Protein AF-A0AAN9DS47-F1 (afdb_monomer)

pLDDT: mean 70.34, std 10.59, range [41.91, 88.19]

InterPro domains:
  IPR035908 ATP synthase, F0 complex, subunit A superfamily [G3DSA:1.20.120.220] (66-162)
  IPR045082 ATP synthase, F0 complex, subunit A, bacterial/chloroplast [PTHR42823] (31-112)

Structure (mmCIF, N/CA/C/O backbone):
data_AF-A0AAN9DS47-F1
#
_entry.id   AF-A0AAN9DS47-F1
#
loop_
_atom_site.group_PDB
_atom_site.id
_atom_site.type_symbol
_atom_site.label_atom_id
_atom_site.label_alt_id
_atom_site.label_comp_id
_atom_site.label_asym_id
_atom_site.label_entity_id
_atom_site.label_seq_id
_atom_site.pdbx_PDB_ins_code
_atom_site.Cartn_x
_atom_site.Cartn_y
_atom_site.Cartn_z
_atom_site.occupancy
_atom_site.B_iso_or_equiv
_atom_site.auth_seq_id
_atom_site.auth_comp_id
_atom_site.auth_asym_id
_atom_site.auth_atom_id
_atom_site.pdbx_PDB_model_num
ATOM 1 N N . MET A 1 1 ? 78.628 -5.734 -36.209 1.00 62.12 1 MET A N 1
ATOM 2 C CA . MET A 1 1 ? 77.756 -4.554 -36.006 1.00 62.12 1 MET A CA 1
ATOM 3 C C . MET A 1 1 ? 76.297 -4.835 -36.406 1.00 62.12 1 MET A C 1
ATOM 5 O O . MET A 1 1 ? 75.402 -4.319 -35.755 1.00 62.12 1 MET A O 1
ATOM 9 N N . GLU A 1 2 ? 76.027 -5.710 -37.385 1.00 66.88 2 GLU A N 1
ATOM 10 C CA . GLU A 1 2 ? 74.662 -6.011 -37.872 1.00 66.88 2 GLU A CA 1
ATOM 11 C C . GLU A 1 2 ? 73.747 -6.780 -36.893 1.00 66.88 2 GLU A C 1
ATOM 13 O O . GLU A 1 2 ? 72.530 -6.594 -36.901 1.00 66.88 2 GLU A O 1
ATOM 18 N N . SER A 1 3 ? 74.306 -7.594 -35.992 1.00 79.31 3 SER A N 1
ATOM 19 C CA . SER A 1 3 ? 73.539 -8.384 -35.012 1.00 79.31 3 SER A CA 1
ATOM 20 C C . SER A 1 3 ? 72.772 -7.526 -33.996 1.00 79.31 3 SER A C 1
ATOM 22 O O . SER A 1 3 ? 71.648 -7.862 -33.620 1.00 79.31 3 SER A O 1
ATOM 24 N N . VAL A 1 4 ? 73.342 -6.390 -33.587 1.00 84.00 4 VAL A N 1
ATOM 25 C CA . VAL A 1 4 ? 72.718 -5.459 -32.633 1.00 84.00 4 VAL A CA 1
ATOM 26 C C . VAL A 1 4 ? 71.573 -4.689 -33.296 1.00 84.00 4 VAL A C 1
ATOM 28 O O . VAL A 1 4 ? 70.507 -4.533 -32.701 1.00 84.00 4 VAL A O 1
ATOM 31 N N . THR A 1 5 ? 71.740 -4.284 -34.558 1.00 84.69 5 THR A N 1
ATOM 32 C CA . THR A 1 5 ? 70.692 -3.613 -35.343 1.00 84.69 5 THR A CA 1
ATOM 33 C C . THR A 1 5 ? 69.494 -4.531 -35.581 1.00 84.69 5 THR A C 1
ATOM 35 O O . THR A 1 5 ? 68.349 -4.117 -35.392 1.00 84.69 5 THR A O 1
ATOM 38 N N . LEU A 1 6 ? 69.732 -5.804 -35.918 1.00 84.38 6 LEU A N 1
ATOM 39 C CA . LEU A 1 6 ? 68.660 -6.794 -36.070 1.00 84.38 6 LEU A CA 1
ATOM 40 C C . LEU A 1 6 ? 67.942 -7.085 -34.748 1.00 84.38 6 LEU A C 1
ATOM 42 O O . LEU A 1 6 ? 66.714 -7.209 -34.733 1.00 84.38 6 LEU A O 1
ATOM 46 N N . LEU A 1 7 ? 68.673 -7.140 -33.631 1.00 86.38 7 LEU A N 1
ATOM 47 C CA . LEU A 1 7 ? 68.076 -7.289 -32.305 1.00 86.38 7 LEU A CA 1
ATOM 48 C C . LEU A 1 7 ? 67.189 -6.086 -31.959 1.00 86.38 7 LEU A C 1
ATOM 50 O O . LEU A 1 7 ? 66.048 -6.271 -31.537 1.00 86.38 7 LEU A O 1
ATOM 54 N N . TYR A 1 8 ? 67.667 -4.866 -32.210 1.00 84.12 8 TYR A N 1
ATOM 55 C CA . TYR A 1 8 ? 66.901 -3.641 -31.988 1.00 84.12 8 TYR A CA 1
ATOM 56 C C . TYR A 1 8 ? 65.613 -3.608 -32.824 1.00 84.12 8 TYR A C 1
ATOM 58 O O . TYR A 1 8 ? 64.533 -3.328 -32.301 1.00 84.12 8 TYR A O 1
ATOM 66 N N . ILE A 1 9 ? 65.689 -3.973 -34.107 1.00 87.00 9 ILE A N 1
ATOM 67 C CA . ILE A 1 9 ? 64.516 -4.039 -34.990 1.00 87.00 9 ILE A CA 1
ATOM 68 C C . ILE A 1 9 ? 63.522 -5.106 -34.505 1.00 87.00 9 ILE A C 1
ATOM 70 O O . ILE A 1 9 ? 62.315 -4.851 -34.468 1.00 87.00 9 ILE A O 1
ATOM 74 N N . LYS A 1 10 ? 64.005 -6.280 -34.080 1.00 87.12 10 LYS A N 1
ATOM 75 C CA . LYS A 1 10 ? 63.162 -7.372 -33.569 1.00 87.12 10 LYS A CA 1
ATOM 76 C C . LYS A 1 10 ? 62.455 -6.989 -32.268 1.00 87.12 10 LYS A C 1
ATOM 78 O O . LYS A 1 10 ? 61.261 -7.255 -32.126 1.00 87.12 10 LYS A O 1
ATOM 83 N N . LEU A 1 11 ? 63.160 -6.324 -31.352 1.00 84.75 11 LEU A N 1
ATOM 84 C CA . LEU A 1 11 ? 62.581 -5.805 -30.112 1.00 84.75 11 LEU A CA 1
ATOM 85 C C . LEU A 1 11 ? 61.539 -4.721 -30.398 1.00 84.75 11 LEU A C 1
ATOM 87 O O . LEU A 1 11 ? 60.428 -4.794 -29.877 1.00 84.75 11 LEU A O 1
ATOM 91 N N . ARG A 1 12 ? 61.836 -3.780 -31.303 1.00 87.44 12 ARG A N 1
ATOM 92 C CA . ARG A 1 12 ? 60.888 -2.726 -31.686 1.00 87.44 12 ARG A CA 1
ATOM 93 C C . ARG A 1 12 ? 59.620 -3.293 -32.337 1.00 87.44 12 ARG A C 1
ATOM 95 O O . ARG A 1 12 ? 58.528 -2.784 -32.092 1.00 87.44 12 ARG A O 1
ATOM 102 N N . LYS A 1 13 ? 59.740 -4.353 -33.146 1.00 88.12 13 LYS A N 1
ATOM 103 C CA . LYS A 1 13 ? 58.588 -5.037 -33.756 1.00 88.12 13 LYS A CA 1
ATOM 104 C C . LYS A 1 13 ? 57.727 -5.734 -32.696 1.00 88.12 13 LYS A C 1
ATOM 106 O O . LYS A 1 13 ? 56.517 -5.539 -32.678 1.00 88.12 13 LYS A O 1
ATOM 111 N N . LYS A 1 14 ? 58.357 -6.438 -31.748 1.00 85.38 14 LYS A N 1
ATOM 112 C CA . LYS A 1 14 ? 57.670 -7.107 -30.631 1.00 85.38 14 LYS A CA 1
ATOM 113 C C . LYS A 1 14 ? 56.930 -6.120 -29.716 1.00 85.38 14 LYS A C 1
ATOM 115 O O . LYS A 1 14 ? 55.825 -6.419 -29.267 1.00 85.38 14 LYS A O 1
ATOM 120 N N . GLU A 1 15 ? 57.508 -4.946 -29.469 1.00 87.69 15 GLU A N 1
ATOM 121 C CA . GLU A 1 15 ? 56.878 -3.897 -28.656 1.00 87.69 15 GLU A CA 1
ATOM 122 C C . GLU A 1 15 ? 55.692 -3.240 -29.378 1.00 87.69 15 GLU A C 1
ATOM 124 O O . GLU A 1 15 ? 54.648 -2.993 -28.771 1.00 87.69 15 GLU A O 1
ATOM 129 N N . LYS A 1 16 ? 55.797 -3.026 -30.698 1.00 83.12 16 LYS A N 1
ATOM 130 C CA . LYS A 1 16 ? 54.651 -2.592 -31.511 1.00 83.12 16 LYS A CA 1
ATOM 131 C C . LYS A 1 16 ? 53.515 -3.614 -31.477 1.00 83.12 16 LYS A C 1
ATOM 133 O O . LYS A 1 16 ? 52.381 -3.218 -31.229 1.00 83.12 16 LYS A O 1
ATOM 138 N N . ASP A 1 17 ? 53.807 -4.903 -31.636 1.00 87.69 17 ASP A N 1
ATOM 139 C CA . ASP A 1 17 ? 52.784 -5.959 -31.593 1.00 87.69 17 ASP A CA 1
ATOM 140 C C . ASP A 1 17 ? 52.089 -6.037 -30.223 1.00 87.69 17 ASP A C 1
ATOM 142 O O . ASP A 1 17 ? 50.875 -6.246 -30.137 1.00 87.69 17 ASP A O 1
ATOM 146 N N . LYS A 1 18 ? 52.837 -5.824 -29.132 1.00 85.62 18 LYS A N 1
ATOM 147 C CA . LYS A 1 18 ? 52.284 -5.781 -27.772 1.00 85.62 18 LYS A CA 1
ATOM 148 C C . LYS A 1 18 ? 51.357 -4.581 -27.572 1.00 85.62 18 LYS A C 1
ATOM 150 O O . LYS A 1 18 ? 50.272 -4.746 -27.016 1.00 85.62 18 LYS A O 1
ATOM 155 N N . ASN A 1 19 ? 51.751 -3.404 -28.058 1.00 83.69 19 ASN A N 1
ATOM 156 C CA . ASN A 1 19 ? 50.912 -2.210 -27.998 1.00 83.69 19 ASN A CA 1
ATOM 157 C C . ASN A 1 19 ? 49.642 -2.370 -28.839 1.00 83.69 19 ASN A C 1
ATOM 159 O O . ASN A 1 19 ? 48.556 -2.100 -28.337 1.00 83.69 19 ASN A O 1
ATOM 163 N N . ILE A 1 20 ? 49.739 -2.902 -30.061 1.00 83.12 20 ILE A N 1
ATOM 164 C CA . ILE A 1 20 ? 48.573 -3.151 -30.925 1.00 83.12 20 ILE A CA 1
ATOM 165 C C . ILE A 1 20 ? 47.577 -4.105 -30.247 1.00 83.12 20 ILE A C 1
ATOM 167 O O . ILE A 1 20 ? 46.385 -3.802 -30.191 1.00 83.12 20 ILE A O 1
ATOM 171 N N . ARG A 1 21 ? 48.049 -5.212 -29.649 1.00 84.62 21 ARG A N 1
ATOM 172 C CA . ARG A 1 21 ? 47.173 -6.115 -28.880 1.00 84.62 21 ARG A CA 1
ATOM 173 C C . ARG A 1 21 ? 46.503 -5.424 -27.695 1.00 84.62 21 ARG A C 1
ATOM 175 O O . ARG A 1 21 ? 45.336 -5.691 -27.433 1.00 84.62 21 ARG A O 1
ATOM 182 N N . LYS A 1 22 ? 47.208 -4.528 -27.001 1.00 87.19 22 LYS A N 1
ATOM 183 C CA . LYS A 1 22 ? 46.642 -3.764 -25.883 1.00 87.19 22 LYS A CA 1
ATOM 184 C C . LYS A 1 22 ? 45.484 -2.868 -26.339 1.00 87.19 22 LYS A C 1
ATOM 186 O O . LYS A 1 22 ? 44.450 -2.862 -25.683 1.00 87.19 22 LYS A O 1
ATOM 191 N N . TYR A 1 23 ? 45.619 -2.171 -27.470 1.00 78.94 23 TYR A N 1
ATOM 192 C CA . TYR A 1 23 ? 44.534 -1.344 -28.017 1.00 78.94 23 TYR A CA 1
ATOM 193 C C . TYR A 1 23 ? 43.317 -2.173 -28.447 1.00 78.94 23 TYR A C 1
ATOM 195 O O . TYR A 1 23 ? 42.189 -1.752 -28.208 1.00 78.94 23 TYR A O 1
ATOM 203 N N . TYR A 1 24 ? 43.532 -3.363 -29.018 1.00 79.94 24 TYR A N 1
ATOM 204 C CA . TYR A 1 24 ? 42.438 -4.262 -29.394 1.00 79.94 24 TYR A CA 1
ATOM 205 C C . TYR A 1 24 ? 41.654 -4.772 -28.175 1.00 79.94 24 TYR A C 1
ATOM 207 O O . TYR A 1 24 ? 40.428 -4.738 -28.180 1.00 79.94 24 TYR A O 1
ATOM 215 N N . ILE A 1 25 ? 42.349 -5.184 -27.108 1.00 81.38 25 ILE A N 1
ATOM 216 C CA . ILE A 1 25 ? 41.709 -5.673 -25.875 1.00 81.38 25 ILE A CA 1
ATOM 217 C C . ILE A 1 25 ? 40.902 -4.554 -25.201 1.00 81.38 25 ILE A C 1
ATOM 219 O O . ILE A 1 25 ? 39.734 -4.754 -24.896 1.00 81.38 25 ILE A O 1
ATOM 223 N N . ILE A 1 26 ? 41.473 -3.350 -25.070 1.00 81.88 26 ILE A N 1
ATOM 224 C CA . ILE A 1 26 ? 40.767 -2.194 -24.485 1.00 81.88 26 ILE A CA 1
ATOM 225 C C . ILE A 1 26 ? 39.527 -1.817 -25.312 1.00 81.88 26 ILE A C 1
ATOM 227 O O . ILE A 1 26 ? 38.478 -1.506 -24.751 1.00 81.88 26 ILE A O 1
ATOM 231 N N . GLY A 1 27 ? 39.626 -1.853 -26.646 1.00 80.62 27 GLY A N 1
ATOM 232 C CA . GLY A 1 27 ? 38.482 -1.617 -27.528 1.00 80.62 27 GLY A CA 1
ATOM 233 C C . GLY A 1 27 ? 37.376 -2.658 -27.341 1.00 80.62 27 GLY A C 1
ATOM 234 O O . GLY A 1 27 ? 36.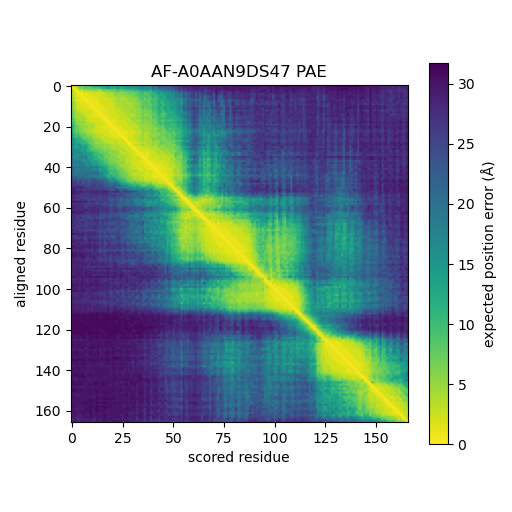202 -2.299 -27.263 1.00 80.62 27 GLY A O 1
ATOM 235 N N . GLN A 1 28 ? 37.748 -3.932 -27.203 1.00 80.38 28 GLN A N 1
ATOM 236 C CA . GLN A 1 28 ? 36.810 -5.026 -26.963 1.00 80.38 28 GLN A CA 1
ATOM 237 C C . GLN A 1 28 ? 36.118 -4.903 -25.598 1.00 80.38 28 GLN A C 1
ATOM 239 O O . GLN A 1 28 ? 34.902 -5.063 -25.513 1.00 80.38 28 GLN A O 1
ATOM 244 N N . ASP A 1 29 ? 36.866 -4.569 -24.547 1.00 83.31 29 ASP A N 1
ATOM 245 C CA . ASP A 1 29 ? 36.325 -4.380 -23.200 1.00 83.31 29 ASP A CA 1
ATOM 246 C C . ASP A 1 29 ? 35.334 -3.210 -23.159 1.00 83.31 29 ASP A C 1
ATOM 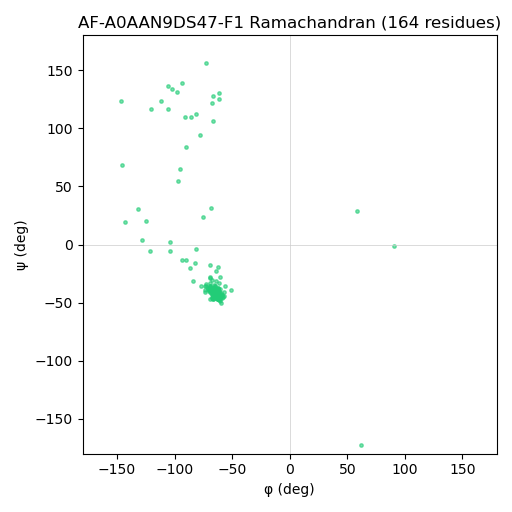248 O O . ASP A 1 29 ? 34.225 -3.358 -22.644 1.00 83.31 29 ASP A O 1
ATOM 252 N N . ASN A 1 30 ? 35.668 -2.081 -23.793 1.00 81.88 30 ASN A N 1
ATOM 253 C CA . ASN A 1 30 ? 34.756 -0.939 -23.901 1.00 81.88 30 ASN A CA 1
ATOM 254 C C . ASN A 1 30 ? 33.463 -1.296 -24.653 1.00 81.88 30 ASN A C 1
ATOM 256 O O . ASN A 1 30 ? 32.376 -0.907 -24.224 1.00 81.88 30 ASN A O 1
ATOM 260 N N . MET A 1 31 ? 33.554 -2.068 -25.740 1.00 80.38 31 MET A N 1
ATOM 261 C CA . MET A 1 31 ? 32.375 -2.531 -26.483 1.00 80.38 31 MET A CA 1
ATOM 262 C C . MET A 1 31 ? 31.504 -3.493 -25.661 1.00 80.38 31 MET A C 1
ATOM 264 O O . MET A 1 31 ? 30.278 -3.393 -25.707 1.00 80.38 31 MET A O 1
ATOM 268 N N . ASN A 1 32 ? 32.109 -4.381 -24.867 1.00 80.00 32 ASN A N 1
ATOM 269 C CA . ASN A 1 32 ? 31.385 -5.300 -23.982 1.00 80.00 32 ASN A CA 1
ATOM 270 C C . ASN A 1 32 ? 30.655 -4.559 -22.850 1.00 80.00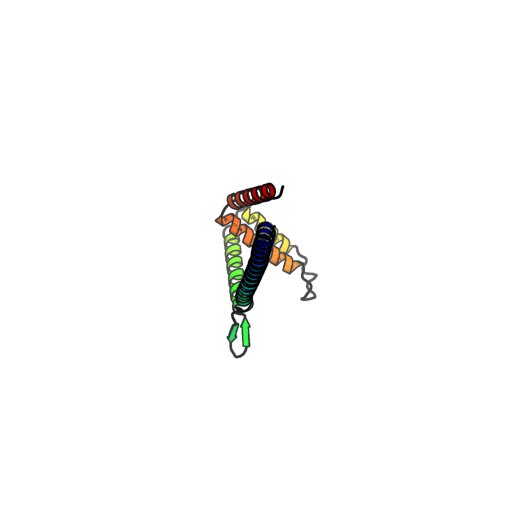 32 ASN A C 1
ATOM 272 O O . ASN A 1 32 ? 29.515 -4.893 -22.522 1.00 80.00 32 ASN A O 1
ATOM 276 N N . VAL A 1 33 ? 31.286 -3.530 -22.276 1.00 81.06 33 VAL A N 1
ATOM 277 C CA . VAL A 1 33 ? 30.679 -2.679 -21.241 1.00 81.06 33 VAL A CA 1
ATOM 278 C C . VAL A 1 33 ? 29.502 -1.883 -21.810 1.00 81.06 33 VAL A C 1
ATOM 280 O O . VAL A 1 33 ? 28.438 -1.842 -21.194 1.00 81.06 33 VAL A O 1
ATOM 283 N N . LEU A 1 34 ? 29.642 -1.309 -23.010 1.00 82.31 34 LEU A N 1
ATOM 284 C CA . LEU A 1 34 ? 28.537 -0.622 -23.688 1.00 82.31 34 LEU A CA 1
ATOM 285 C C . LEU A 1 34 ? 27.373 -1.571 -23.997 1.00 82.31 34 LEU A C 1
ATOM 287 O O . LEU A 1 34 ? 26.219 -1.224 -23.749 1.00 82.31 34 LEU A O 1
ATOM 291 N N . LEU A 1 35 ? 27.661 -2.785 -24.474 1.00 83.06 35 LEU A N 1
ATOM 292 C CA . LEU A 1 35 ? 26.641 -3.796 -24.754 1.00 83.06 35 LEU A CA 1
ATOM 293 C C . LEU A 1 35 ? 25.898 -4.234 -23.480 1.00 83.06 35 LEU A C 1
ATOM 295 O O . LEU A 1 35 ? 24.677 -4.390 -23.501 1.00 83.06 35 LEU A O 1
ATOM 299 N N . CYS A 1 36 ? 26.608 -4.377 -22.357 1.00 81.75 36 CYS A N 1
ATOM 300 C CA . CYS A 1 36 ? 26.015 -4.664 -21.049 1.00 81.75 36 CYS A CA 1
ATOM 301 C C . CYS A 1 36 ? 25.048 -3.553 -20.604 1.00 81.75 36 CYS A C 1
ATOM 303 O O . CYS A 1 36 ? 23.916 -3.832 -20.196 1.00 81.75 36 CYS A O 1
ATOM 305 N N . SER A 1 37 ? 25.457 -2.291 -20.755 1.00 87.44 37 SER A N 1
ATOM 306 C CA . SER A 1 37 ? 24.620 -1.127 -20.443 1.00 87.44 37 SER A CA 1
ATOM 307 C C . SER A 1 37 ? 23.367 -1.065 -21.318 1.00 87.44 37 SER A C 1
ATOM 309 O O . SER A 1 37 ? 22.269 -0.857 -20.806 1.00 87.44 37 SER A O 1
ATOM 311 N N . ILE A 1 38 ? 23.497 -1.323 -22.623 1.00 88.19 38 ILE A N 1
ATOM 312 C CA . ILE A 1 38 ? 22.364 -1.357 -23.561 1.00 88.19 38 ILE A CA 1
ATOM 313 C C . ILE A 1 38 ? 21.394 -2.491 -23.210 1.00 88.19 38 ILE A C 1
ATOM 315 O O . ILE A 1 38 ? 20.1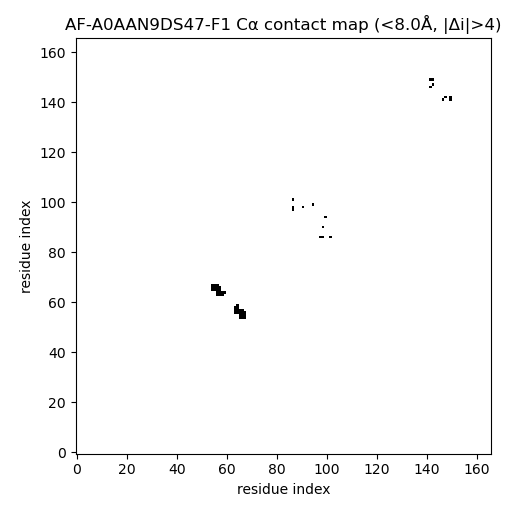84 -2.273 -23.174 1.00 88.19 38 ILE A O 1
ATOM 319 N N . ASN A 1 39 ? 21.900 -3.684 -22.892 1.00 85.25 39 ASN A N 1
ATOM 320 C CA . ASN A 1 39 ? 21.060 -4.814 -22.489 1.00 85.25 39 ASN A CA 1
ATOM 321 C C . ASN A 1 39 ? 20.332 -4.544 -21.169 1.00 85.25 39 ASN A C 1
ATOM 323 O O . ASN A 1 39 ? 19.176 -4.932 -21.011 1.00 85.25 39 ASN A O 1
ATOM 327 N N . THR A 1 40 ? 20.984 -3.843 -20.241 1.00 84.44 40 THR A N 1
ATOM 328 C CA . THR A 1 40 ? 20.374 -3.436 -18.972 1.00 84.44 40 THR A CA 1
ATOM 329 C C . THR A 1 40 ? 19.266 -2.411 -19.202 1.00 84.44 40 THR A C 1
ATOM 331 O O . THR A 1 40 ? 18.167 -2.588 -18.687 1.00 84.44 40 THR A O 1
ATOM 334 N N . LEU A 1 41 ? 19.501 -1.393 -20.035 1.00 85.88 41 LEU A N 1
ATOM 335 C CA . LEU A 1 41 ? 18.481 -0.405 -20.407 1.00 85.88 41 LEU A CA 1
ATOM 336 C C . LEU A 1 41 ? 17.298 -1.041 -21.138 1.00 85.88 41 LEU A C 1
ATOM 338 O O . LEU A 1 41 ? 16.152 -0.733 -20.824 1.00 85.88 41 LEU A O 1
ATOM 342 N N . LYS A 1 42 ? 17.563 -1.968 -22.062 1.00 84.19 42 LYS A N 1
ATOM 343 C CA . LYS A 1 42 ? 16.517 -2.721 -22.757 1.00 84.19 42 LYS A CA 1
ATOM 344 C C . LYS A 1 42 ? 15.683 -3.545 -21.776 1.00 84.19 42 LYS A C 1
ATOM 346 O O . LYS A 1 42 ? 14.462 -3.495 -21.820 1.00 84.19 42 LYS A O 1
ATOM 351 N N . ARG A 1 43 ? 16.334 -4.230 -20.832 1.00 80.56 43 ARG A N 1
ATOM 352 C CA . ARG A 1 43 ? 15.654 -5.000 -19.785 1.00 80.56 43 ARG A CA 1
ATOM 353 C C . ARG A 1 43 ? 14.789 -4.112 -18.887 1.00 80.56 43 ARG A C 1
ATOM 355 O O . ARG A 1 43 ? 13.697 -4.521 -18.519 1.00 80.56 43 ARG A O 1
ATOM 362 N N . LEU A 1 44 ? 15.257 -2.912 -18.543 1.00 82.56 44 LEU A N 1
ATOM 363 C CA . LEU A 1 44 ? 14.481 -1.944 -17.760 1.00 82.56 44 LEU A CA 1
ATOM 364 C C . LEU A 1 44 ? 13.285 -1.395 -18.543 1.00 82.56 44 LEU A C 1
ATOM 366 O O . LEU A 1 44 ? 12.213 -1.243 -17.967 1.00 82.56 44 LEU A O 1
ATOM 370 N N . TYR A 1 45 ? 13.456 -1.140 -19.841 1.00 78.94 45 TYR A N 1
ATOM 371 C CA . TYR A 1 45 ? 12.369 -0.736 -20.729 1.00 78.94 45 TYR A CA 1
ATOM 372 C C . TYR A 1 45 ? 11.305 -1.829 -20.871 1.00 78.94 45 TYR A C 1
ATOM 374 O O . TYR A 1 45 ? 10.120 -1.536 -20.793 1.00 78.94 45 TYR A O 1
ATOM 382 N N . ASP A 1 46 ? 11.706 -3.093 -21.012 1.00 77.38 46 ASP A N 1
ATOM 383 C CA . ASP A 1 46 ? 10.760 -4.209 -21.098 1.00 77.38 46 ASP A CA 1
ATOM 384 C C . ASP A 1 46 ? 9.980 -4.386 -19.779 1.00 77.38 46 ASP A C 1
ATOM 386 O O . ASP A 1 46 ? 8.781 -4.651 -19.800 1.00 77.38 46 ASP A O 1
ATOM 390 N N . ILE A 1 47 ? 10.630 -4.185 -18.624 1.00 76.75 47 ILE A N 1
ATOM 3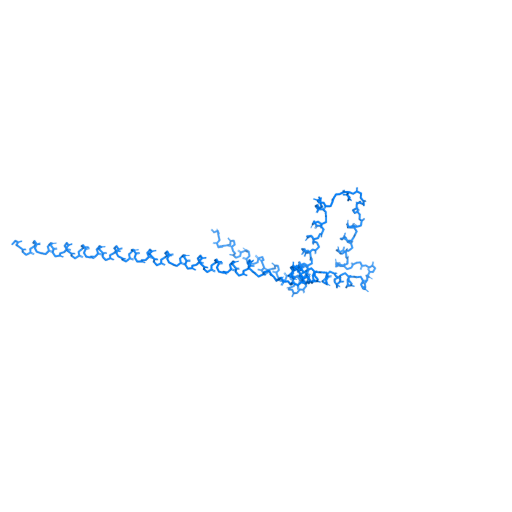91 C CA . ILE A 1 47 ? 9.969 -4.230 -17.307 1.00 76.75 47 ILE A CA 1
ATOM 392 C C . ILE A 1 47 ? 8.975 -3.069 -17.155 1.00 76.75 47 ILE A C 1
ATOM 394 O O . ILE A 1 47 ? 7.830 -3.298 -16.770 1.00 76.75 47 ILE A O 1
ATOM 398 N N . SER A 1 48 ? 9.372 -1.841 -17.501 1.00 68.50 48 SER A N 1
ATOM 399 C CA . SER A 1 48 ? 8.483 -0.679 -17.399 1.00 68.50 48 SER A CA 1
ATOM 400 C C . SER A 1 48 ? 7.343 -0.719 -18.422 1.00 68.50 48 SER A C 1
ATOM 402 O O . SER A 1 48 ? 6.225 -0.321 -18.109 1.00 68.50 48 SER A O 1
ATOM 404 N N . ALA A 1 49 ? 7.569 -1.266 -19.618 1.00 65.75 49 ALA A N 1
ATOM 405 C CA . ALA A 1 49 ? 6.527 -1.470 -20.621 1.00 65.75 49 ALA A CA 1
ATOM 406 C C . ALA A 1 49 ? 5.473 -2.497 -20.170 1.00 65.75 49 ALA A C 1
ATOM 408 O O . ALA A 1 49 ? 4.287 -2.324 -20.456 1.00 65.75 49 ALA A O 1
ATOM 409 N N . VAL A 1 50 ? 5.877 -3.538 -19.433 1.00 62.88 50 VAL A N 1
ATOM 410 C CA . VAL A 1 50 ? 4.944 -4.510 -18.840 1.00 62.88 50 VAL A CA 1
ATOM 411 C C . VAL A 1 50 ? 4.119 -3.878 -17.711 1.00 62.88 50 VAL A C 1
ATOM 413 O O . VAL A 1 50 ? 2.923 -4.154 -17.617 1.00 62.88 50 VAL A O 1
ATOM 416 N N . GLU A 1 51 ? 4.707 -2.992 -16.901 1.00 60.53 51 GLU A N 1
ATOM 417 C CA . GLU A 1 51 ? 4.000 -2.292 -15.814 1.00 60.53 51 GLU A CA 1
ATOM 418 C C . GLU A 1 51 ? 3.030 -1.209 -16.315 1.00 60.53 51 GLU A C 1
ATOM 420 O O . GLU A 1 51 ? 1.955 -1.039 -15.743 1.00 60.53 51 GLU A O 1
ATOM 425 N N . VAL A 1 52 ? 3.365 -0.503 -17.400 1.00 55.44 52 VAL A N 1
ATOM 426 C CA . VAL A 1 52 ? 2.526 0.578 -17.957 1.00 55.44 52 VAL A CA 1
ATOM 427 C C . VAL A 1 52 ? 1.472 0.044 -18.947 1.00 55.44 52 VAL A C 1
ATOM 429 O O . VAL A 1 52 ? 0.461 0.697 -19.193 1.00 55.44 52 VAL A O 1
ATOM 432 N N . GLY A 1 53 ? 1.661 -1.161 -19.501 1.00 50.72 53 GLY A N 1
ATOM 433 C CA . GLY A 1 53 ? 0.772 -1.761 -20.506 1.00 50.72 53 GLY A CA 1
ATOM 434 C C . GLY A 1 53 ? -0.378 -2.624 -19.967 1.00 50.72 53 GLY A C 1
ATOM 435 O O . GLY A 1 53 ? -1.300 -2.939 -20.720 1.00 50.72 53 GLY A O 1
ATOM 436 N N . GLN A 1 54 ? -0.367 -3.016 -18.688 1.00 54.41 54 GLN A N 1
ATOM 437 C CA . GLN A 1 54 ? -1.422 -3.845 -18.089 1.00 54.41 54 GLN A CA 1
ATOM 438 C C . GLN A 1 54 ? -2.491 -3.008 -17.382 1.00 54.41 54 GLN A C 1
ATOM 440 O O . GLN A 1 54 ? -2.702 -3.104 -16.179 1.00 54.41 54 GLN A O 1
ATOM 445 N N . HIS A 1 55 ? -3.222 -2.205 -18.143 1.00 56.78 55 HIS A N 1
ATOM 446 C CA . HIS A 1 55 ? -4.474 -1.640 -17.655 1.00 56.78 55 HIS A CA 1
ATOM 447 C C . HIS A 1 55 ? -5.586 -2.615 -18.051 1.00 56.78 55 HIS A C 1
ATOM 449 O O . HIS A 1 55 ? -5.877 -2.804 -19.229 1.00 56.78 55 HIS A O 1
ATOM 455 N N . PHE A 1 56 ? -6.169 -3.313 -17.075 1.00 61.97 56 PHE A N 1
ATOM 456 C CA . PHE A 1 56 ? -7.262 -4.251 -17.342 1.00 61.97 56 PHE A CA 1
ATOM 457 C C . PHE A 1 56 ? -8.503 -3.484 -17.815 1.00 61.97 56 PHE A C 1
ATOM 459 O O . PHE A 1 56 ? -9.182 -2.839 -17.014 1.00 61.97 56 PHE A O 1
ATOM 466 N N . TYR A 1 57 ? -8.803 -3.567 -19.111 1.00 60.72 57 TYR A N 1
ATOM 467 C CA . TYR A 1 57 ? -9.999 -2.990 -19.718 1.00 60.72 57 TYR A CA 1
ATOM 468 C C . TYR A 1 57 ? -11.087 -4.046 -19.874 1.00 60.72 57 TYR A C 1
ATOM 470 O O . TYR A 1 57 ? -10.858 -5.117 -20.434 1.00 60.72 57 TYR A O 1
ATOM 478 N N . TRP A 1 58 ? -12.297 -3.717 -19.440 1.00 72.25 58 TRP A N 1
ATOM 479 C CA . TRP A 1 58 ? -13.492 -4.505 -19.695 1.00 72.25 58 TRP A CA 1
ATOM 480 C C . TRP A 1 58 ? -14.408 -3.729 -20.640 1.00 72.25 58 TRP A C 1
ATOM 482 O O . TRP A 1 58 ? -14.779 -2.595 -20.356 1.00 72.25 58 TRP A O 1
ATOM 492 N N . GLN A 1 59 ? -14.765 -4.326 -21.778 1.00 70.06 59 GLN A N 1
ATOM 493 C CA . GLN A 1 59 ? -15.792 -3.788 -22.668 1.00 70.06 59 GLN A CA 1
ATOM 494 C C . GLN A 1 59 ? -17.175 -4.175 -22.142 1.00 70.06 59 GLN A C 1
ATOM 496 O O . GLN A 1 59 ? -17.535 -5.352 -22.170 1.00 70.06 59 GLN A O 1
ATOM 501 N N . ILE A 1 60 ? -17.955 -3.198 -21.688 1.00 79.56 60 ILE A N 1
ATOM 502 C CA . ILE A 1 60 ? -19.353 -3.400 -21.293 1.00 79.56 60 ILE A CA 1
ATOM 503 C C . ILE A 1 60 ? -20.209 -2.486 -22.167 1.00 79.56 60 ILE A C 1
ATOM 505 O O . ILE A 1 60 ? -20.062 -1.267 -22.127 1.00 79.56 60 ILE A O 1
ATOM 509 N N . GLY A 1 61 ? -21.079 -3.069 -22.998 1.00 76.56 61 GLY A N 1
ATOM 510 C CA . GLY A 1 61 ? -22.034 -2.307 -23.815 1.00 76.56 61 GLY A CA 1
ATOM 511 C C . GLY A 1 61 ? -21.403 -1.292 -24.780 1.00 76.56 61 GLY A C 1
ATOM 512 O O . GLY A 1 61 ? -22.021 -0.273 -25.065 1.00 76.56 61 GLY A O 1
ATOM 513 N N . GLY A 1 62 ? -20.175 -1.539 -25.248 1.00 75.88 62 GLY A N 1
ATOM 514 C CA . GLY A 1 62 ? -19.436 -0.640 -26.147 1.00 75.88 62 GLY A CA 1
ATOM 515 C C . GLY A 1 62 ? -18.541 0.395 -25.454 1.00 75.88 62 GLY A C 1
ATOM 516 O O . GLY A 1 62 ? -17.840 1.133 -26.140 1.00 75.88 62 GLY A O 1
ATOM 517 N N . PHE A 1 63 ? -18.514 0.432 -24.118 1.00 69.44 63 PHE A N 1
ATOM 518 C CA . PHE A 1 63 ? -17.645 1.322 -23.345 1.00 69.44 63 PHE A CA 1
ATOM 519 C C . PHE A 1 63 ? -16.476 0.553 -22.718 1.00 69.44 63 PHE A C 1
ATOM 521 O O . PHE A 1 63 ? -16.670 -0.524 -22.148 1.00 69.44 63 PHE A O 1
ATOM 528 N N . GLN A 1 64 ? -15.265 1.121 -22.792 1.00 69.94 64 GLN A N 1
ATOM 529 C CA . GLN A 1 64 ? -14.069 0.550 -22.167 1.00 69.94 64 GLN A CA 1
ATOM 530 C C . GLN A 1 64 ? -13.979 1.009 -20.708 1.00 69.94 64 GLN A C 1
ATOM 532 O O . GLN A 1 64 ? -13.706 2.175 -20.422 1.00 69.94 64 GLN A O 1
ATOM 537 N N . VAL A 1 65 ? -14.198 0.094 -19.772 1.00 72.44 65 VAL A N 1
ATOM 538 C CA . VAL A 1 65 ? -14.138 0.368 -18.336 1.00 72.44 65 VAL A CA 1
ATOM 539 C C . VAL A 1 65 ? -12.822 -0.156 -17.769 1.00 72.44 65 VAL A C 1
ATOM 541 O O . VAL A 1 65 ? -12.423 -1.284 -18.047 1.00 72.44 65 VAL A O 1
ATOM 544 N N . HIS A 1 66 ? -12.146 0.649 -16.951 1.00 74.06 66 HIS A N 1
ATOM 545 C CA . HIS A 1 66 ? -10.903 0.258 -16.285 1.00 74.06 66 HIS A CA 1
ATOM 546 C C . HIS A 1 66 ? -11.217 -0.647 -15.083 1.00 74.06 66 HIS A C 1
ATOM 548 O O . HIS A 1 66 ? -11.489 -0.174 -13.978 1.00 74.06 66 HIS A O 1
ATOM 554 N N . ALA A 1 67 ? -11.178 -1.961 -15.287 1.00 71.06 67 ALA A N 1
ATOM 555 C CA . ALA A 1 67 ? -11.521 -2.949 -14.270 1.00 71.06 67 ALA A CA 1
ATOM 556 C C . ALA A 1 67 ? -10.565 -2.913 -13.069 1.00 71.06 67 ALA A C 1
ATOM 558 O O . ALA A 1 67 ? -10.998 -3.136 -11.944 1.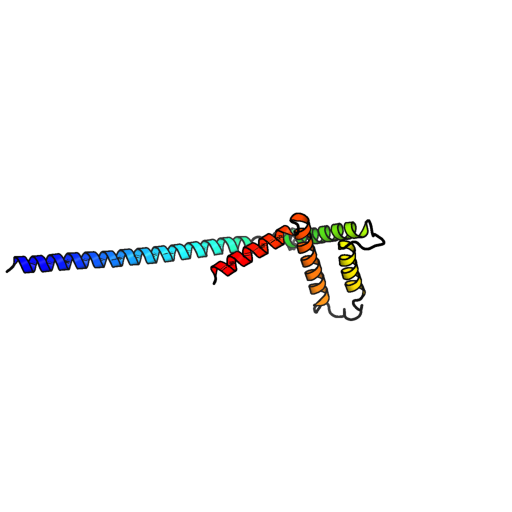00 71.06 67 ALA A O 1
ATOM 559 N N . GLN A 1 68 ? -9.293 -2.556 -13.268 1.00 66.50 68 GLN A N 1
ATOM 560 C CA . GLN A 1 68 ? -8.332 -2.419 -12.170 1.00 66.50 68 GLN A CA 1
ATOM 561 C C . GLN A 1 68 ? -8.781 -1.394 -11.122 1.00 66.50 68 GLN A C 1
ATOM 563 O O . GLN A 1 68 ? -8.712 -1.679 -9.932 1.00 66.50 68 GLN A O 1
ATOM 568 N N . VAL A 1 69 ? -9.289 -0.236 -11.551 1.00 73.31 69 VAL A N 1
ATOM 569 C CA . VAL A 1 69 ? -9.749 0.831 -10.644 1.00 73.31 69 VAL A CA 1
ATOM 570 C C . VAL A 1 69 ? -11.020 0.410 -9.900 1.00 73.31 69 VAL A C 1
ATOM 572 O O . VAL A 1 69 ? -11.202 0.709 -8.720 1.00 73.31 69 VAL A O 1
ATOM 575 N N . LEU A 1 70 ? -11.895 -0.345 -10.565 1.00 73.56 70 LEU A N 1
ATOM 576 C CA . LEU A 1 70 ? -13.081 -0.915 -9.928 1.00 73.56 70 LEU A CA 1
ATOM 577 C C . LEU A 1 70 ? -12.710 -1.980 -8.891 1.00 73.56 70 LEU A C 1
ATOM 579 O O . LEU A 1 70 ? -13.231 -1.965 -7.784 1.00 73.56 70 LEU A O 1
ATOM 583 N N . ILE A 1 71 ? -11.764 -2.864 -9.199 1.00 73.50 71 ILE A N 1
ATOM 584 C CA . ILE A 1 71 ? -11.325 -3.902 -8.262 1.00 73.50 71 ILE A CA 1
ATOM 585 C C . ILE A 1 71 ? -10.623 -3.274 -7.053 1.00 73.50 71 ILE A C 1
ATOM 587 O O . ILE A 1 71 ? -10.940 -3.620 -5.915 1.00 73.50 71 ILE A O 1
ATOM 591 N N . THR A 1 72 ? -9.702 -2.329 -7.268 1.00 72.06 72 THR A N 1
ATOM 592 C CA . THR A 1 72 ? -8.991 -1.671 -6.162 1.00 72.06 72 THR A CA 1
ATOM 593 C C . THR A 1 72 ? -9.943 -0.873 -5.277 1.00 72.06 72 THR A C 1
ATOM 595 O O . THR A 1 72 ? -9.846 -0.972 -4.055 1.00 72.06 72 THR A O 1
ATOM 598 N N . SER A 1 73 ? -10.911 -0.154 -5.853 1.00 73.25 73 SER A N 1
ATOM 599 C CA . SER A 1 73 ? -11.922 0.565 -5.066 1.00 73.25 73 SER A CA 1
ATOM 600 C C . SER A 1 73 ? -12.813 -0.379 -4.255 1.00 73.25 73 SER A C 1
ATOM 602 O O . SER A 1 73 ? -12.999 -0.146 -3.064 1.00 73.25 73 SER A O 1
ATOM 604 N N . TRP A 1 74 ? -13.294 -1.485 -4.832 1.00 76.00 74 TRP A N 1
ATOM 605 C CA . TRP A 1 74 ? -14.106 -2.472 -4.108 1.00 76.00 74 TRP A CA 1
ATOM 606 C C . TRP A 1 74 ? -13.349 -3.115 -2.941 1.00 76.00 74 TRP A C 1
ATOM 608 O O . TRP A 1 74 ? -13.916 -3.285 -1.862 1.00 76.00 74 TRP A O 1
ATOM 618 N N . VAL A 1 75 ? -12.061 -3.424 -3.120 1.00 76.44 75 VAL A N 1
ATOM 619 C CA . VAL A 1 75 ? -11.208 -3.958 -2.046 1.00 76.44 75 VAL A CA 1
ATOM 620 C C . VAL A 1 75 ? -11.036 -2.937 -0.923 1.00 76.44 75 VAL A C 1
ATOM 622 O O . VAL A 1 75 ? -11.191 -3.287 0.248 1.00 76.44 75 VAL A O 1
ATOM 625 N N . VAL A 1 76 ? -10.758 -1.675 -1.260 1.00 76.12 76 VAL A N 1
ATOM 626 C CA . VAL A 1 76 ? -10.637 -0.601 -0.264 1.00 76.12 76 VAL A CA 1
ATOM 627 C C . VAL A 1 76 ? -11.949 -0.439 0.503 1.00 76.12 76 VAL A C 1
ATOM 629 O O . VAL A 1 76 ? -11.936 -0.469 1.731 1.00 76.12 76 VAL A O 1
ATOM 632 N N . ILE A 1 77 ? -13.089 -0.362 -0.190 1.00 78.94 77 ILE A N 1
ATOM 633 C CA . ILE A 1 77 ? -14.414 -0.232 0.437 1.00 78.94 77 ILE A CA 1
ATOM 634 C C . ILE A 1 77 ? -14.704 -1.415 1.372 1.00 78.94 77 ILE A C 1
ATOM 636 O O . ILE A 1 77 ? -15.164 -1.210 2.495 1.00 78.94 77 ILE A O 1
ATOM 640 N N . ALA A 1 78 ? -14.391 -2.646 0.957 1.00 76.62 78 ALA A N 1
ATOM 641 C CA . ALA A 1 78 ? -14.586 -3.834 1.783 1.00 76.62 78 ALA A CA 1
ATOM 642 C C . ALA A 1 78 ? -13.739 -3.795 3.066 1.00 76.62 78 ALA A C 1
ATOM 644 O O . ALA A 1 78 ? -14.249 -4.084 4.148 1.00 76.62 78 ALA A O 1
ATOM 645 N N . ILE A 1 79 ? -12.467 -3.397 2.970 1.00 77.25 79 ILE A N 1
ATOM 646 C CA . ILE A 1 79 ? -11.575 -3.277 4.133 1.00 77.25 79 ILE A CA 1
ATOM 647 C C . ILE A 1 79 ? -12.084 -2.202 5.098 1.00 77.25 79 ILE A C 1
ATOM 649 O O . ILE A 1 79 ? -12.125 -2.436 6.306 1.00 77.25 79 ILE A O 1
ATOM 653 N N . LEU A 1 80 ? -12.512 -1.052 4.574 1.00 74.94 80 LEU A N 1
ATOM 654 C CA . LEU A 1 80 ? -13.060 0.037 5.380 1.00 74.94 80 LEU A CA 1
ATOM 655 C C . LEU A 1 80 ? -14.330 -0.379 6.117 1.00 74.94 80 LEU A C 1
ATOM 657 O O . LEU A 1 80 ? -14.429 -0.160 7.323 1.00 74.94 80 LEU A O 1
ATOM 661 N N . LEU A 1 81 ? -15.265 -1.032 5.425 1.00 74.19 81 LEU A N 1
ATOM 662 C CA . LEU A 1 81 ? -16.502 -1.514 6.035 1.00 74.19 81 LEU A CA 1
ATOM 663 C C . LEU A 1 81 ? -16.233 -2.571 7.105 1.00 74.19 81 LEU A C 1
ATOM 665 O O . LEU A 1 81 ? -16.787 -2.485 8.197 1.00 74.19 81 LEU A O 1
ATOM 669 N N . VAL A 1 82 ? -15.355 -3.540 6.835 1.00 74.75 82 VAL A N 1
ATOM 670 C CA . VAL A 1 82 ? -14.993 -4.566 7.823 1.00 74.75 82 VAL A CA 1
ATOM 671 C C . VAL A 1 82 ? -14.333 -3.931 9.046 1.00 74.75 82 VAL A C 1
ATOM 673 O O . VAL A 1 82 ? -14.711 -4.254 10.170 1.00 74.75 82 VAL A O 1
ATOM 676 N N . SER A 1 83 ? -13.402 -2.995 8.849 1.00 66.06 83 SER A N 1
ATOM 677 C CA . SER A 1 83 ? -12.745 -2.278 9.944 1.00 66.06 83 SER A CA 1
ATOM 678 C C . SER A 1 83 ? -13.747 -1.475 10.776 1.00 66.06 83 SER A C 1
ATOM 680 O O . SER A 1 83 ? -13.754 -1.592 11.998 1.00 66.06 83 SER A O 1
ATOM 682 N N . ALA A 1 84 ? -14.625 -0.704 10.132 1.00 65.94 84 ALA A N 1
ATOM 683 C CA . ALA A 1 84 ? -15.643 0.089 10.816 1.00 65.94 84 ALA A CA 1
ATOM 684 C C . ALA A 1 84 ? -16.603 -0.798 11.621 1.00 65.94 84 ALA A C 1
ATOM 686 O O . ALA A 1 84 ? -16.872 -0.533 12.790 1.00 65.94 84 ALA A O 1
ATOM 687 N N . ILE A 1 85 ? -17.063 -1.903 11.032 1.00 71.44 85 ILE A N 1
ATOM 688 C CA . ILE A 1 85 ? -17.943 -2.860 11.704 1.00 71.44 85 ILE A CA 1
ATOM 689 C C . ILE A 1 85 ? -17.243 -3.498 12.913 1.00 71.44 85 ILE A C 1
ATOM 691 O O . ILE A 1 85 ? -17.865 -3.659 13.960 1.00 71.44 85 ILE A O 1
ATOM 695 N N . LEU A 1 86 ? -15.961 -3.857 12.807 1.00 67.50 86 LEU A N 1
ATOM 696 C CA . LEU A 1 86 ? -15.205 -4.417 13.932 1.00 67.50 86 LEU A CA 1
ATOM 697 C C . LEU A 1 86 ? -15.065 -3.423 15.091 1.00 67.50 86 LEU A C 1
ATOM 699 O O . LEU A 1 86 ? -15.181 -3.828 16.245 1.00 67.50 86 LEU A O 1
ATOM 703 N N . VAL A 1 87 ? -14.873 -2.139 14.787 1.00 65.75 87 VAL A N 1
ATOM 704 C CA . VAL A 1 87 ? -14.774 -1.068 15.789 1.00 65.75 87 VAL A CA 1
ATOM 705 C C . VAL A 1 87 ? -16.126 -0.802 16.467 1.00 65.75 87 VAL A C 1
ATOM 707 O O . VAL A 1 87 ? -16.173 -0.646 17.685 1.00 65.75 87 VAL A O 1
ATOM 710 N N . VAL A 1 88 ? -17.232 -0.823 15.713 1.00 65.50 88 VAL A N 1
ATOM 711 C CA . VAL A 1 88 ? -18.591 -0.494 16.203 1.00 65.50 88 VAL A CA 1
ATOM 712 C C . VAL A 1 88 ? -19.281 -1.665 16.921 1.00 65.50 88 VAL A C 1
ATOM 714 O O . VAL A 1 88 ? -20.263 -1.470 17.632 1.00 65.50 88 VAL A O 1
ATOM 717 N N . ARG A 1 89 ? -18.788 -2.901 16.775 1.00 61.78 89 ARG A N 1
ATOM 718 C CA . ARG A 1 89 ? -19.466 -4.097 17.310 1.00 61.78 89 ARG A CA 1
ATOM 719 C C . ARG A 1 89 ? -19.471 -4.227 18.836 1.00 61.78 89 ARG A C 1
ATOM 721 O O . ARG A 1 89 ? -20.393 -4.846 19.346 1.00 61.78 89 ARG A O 1
ATOM 728 N N . ASN A 1 90 ? -18.474 -3.703 19.551 1.00 59.69 90 ASN A N 1
ATOM 729 C CA . ASN A 1 90 ? -18.381 -3.807 21.018 1.00 59.69 90 ASN A CA 1
ATOM 730 C C . ASN A 1 90 ? -17.744 -2.543 21.634 1.00 59.69 90 ASN A C 1
ATOM 732 O O . ASN A 1 90 ? -16.607 -2.615 22.117 1.00 59.69 90 ASN A O 1
ATOM 736 N N . PRO A 1 91 ? -18.425 -1.381 21.602 1.00 63.66 91 PRO A N 1
ATOM 737 C CA . PRO A 1 91 ? -17.931 -0.174 22.258 1.00 63.66 91 PRO A CA 1
ATOM 738 C C . PRO A 1 91 ? -17.810 -0.425 23.766 1.00 63.66 91 PRO A C 1
ATOM 740 O O . PRO A 1 91 ? -18.756 -0.883 24.406 1.00 63.66 91 PRO A O 1
ATOM 743 N N . GLN A 1 92 ? -16.625 -0.185 24.327 1.00 67.56 92 GLN A N 1
ATOM 744 C CA . GLN A 1 92 ? -16.392 -0.286 25.768 1.00 67.56 92 GLN A CA 1
ATOM 745 C C . GLN A 1 92 ? -16.586 1.100 26.385 1.00 67.56 92 GLN A C 1
ATOM 747 O O . GLN A 1 92 ? -16.133 2.091 25.824 1.00 67.56 92 GLN A O 1
ATOM 752 N N . THR A 1 93 ? -17.224 1.180 27.554 1.00 69.44 93 THR A N 1
ATOM 753 C CA . THR A 1 93 ? -17.461 2.454 28.261 1.00 69.44 93 THR A CA 1
ATOM 754 C C . THR A 1 93 ? -16.160 3.140 28.696 1.00 69.44 93 THR A C 1
ATOM 756 O O . THR A 1 93 ? -16.135 4.348 28.906 1.00 69.44 93 THR A O 1
ATOM 759 N N . ILE A 1 94 ? -15.078 2.365 28.835 1.00 68.44 94 ILE A N 1
ATOM 760 C CA . ILE A 1 94 ? -13.707 2.863 28.970 1.00 68.44 94 ILE A CA 1
ATOM 761 C C . ILE A 1 94 ? -13.012 2.588 27.630 1.00 68.44 94 ILE A C 1
ATOM 763 O O . ILE A 1 94 ? -12.875 1.412 27.270 1.00 68.44 94 ILE A O 1
ATOM 767 N N . PRO A 1 95 ? -12.580 3.622 26.887 1.00 62.25 95 PRO A N 1
ATOM 768 C CA . PRO A 1 95 ? -12.094 3.440 25.529 1.00 62.25 95 PRO A CA 1
ATOM 769 C C . PRO A 1 95 ? -10.789 2.643 25.519 1.00 62.25 95 PRO A C 1
ATOM 771 O O . PRO A 1 95 ? -9.810 2.969 26.196 1.00 62.25 95 PRO A O 1
ATOM 774 N N . THR A 1 96 ? -10.763 1.585 24.711 1.00 68.25 96 THR A N 1
ATOM 775 C CA . THR A 1 96 ? -9.512 0.898 24.364 1.00 68.25 96 THR A CA 1
ATOM 776 C C . THR A 1 96 ? -8.690 1.766 23.405 1.00 68.25 96 THR A C 1
ATOM 778 O O . THR A 1 96 ? -9.238 2.595 22.683 1.00 68.25 96 THR A O 1
ATOM 781 N N . PHE A 1 97 ? -7.367 1.571 23.343 1.00 67.31 97 PHE A N 1
ATOM 782 C CA . PHE A 1 97 ? -6.473 2.378 22.491 1.00 67.31 97 PHE A CA 1
ATOM 783 C C . PHE A 1 97 ? -6.944 2.481 21.025 1.00 67.31 97 PHE A C 1
ATOM 785 O O . PHE A 1 97 ? -6.866 3.547 20.420 1.00 67.31 97 PHE A O 1
ATOM 792 N N . GLY A 1 98 ? -7.473 1.383 20.469 1.00 65.62 98 GLY A N 1
ATOM 793 C CA . GLY A 1 98 ? -8.027 1.359 19.113 1.00 65.62 98 GLY A CA 1
ATOM 794 C C . GLY A 1 98 ? -9.338 2.137 18.973 1.00 65.62 98 GLY A C 1
ATOM 795 O O . GLY A 1 98 ? -9.510 2.838 17.983 1.00 65.62 98 GLY A O 1
ATOM 796 N N . GLN A 1 99 ? -10.234 2.066 19.962 1.00 64.94 99 GLN A N 1
ATOM 797 C CA . GLN A 1 99 ? -11.483 2.839 19.967 1.00 64.94 99 GLN A CA 1
ATOM 798 C C . GLN A 1 99 ? -11.210 4.342 20.063 1.00 64.94 99 GLN A C 1
ATOM 800 O O . GLN A 1 99 ? -11.750 5.088 19.259 1.00 64.94 99 GLN A O 1
ATOM 805 N N . ASN A 1 100 ? -10.275 4.761 20.924 1.00 71.94 100 ASN A N 1
ATOM 806 C CA . ASN A 1 100 ? -9.887 6.168 21.081 1.00 71.94 100 ASN A CA 1
ATOM 807 C C . ASN A 1 100 ? -9.401 6.805 19.764 1.00 71.94 100 ASN A C 1
ATOM 809 O O . ASN A 1 100 ? -9.746 7.937 19.442 1.00 71.94 100 ASN A O 1
ATOM 813 N N . PHE A 1 101 ? -8.614 6.073 18.968 1.00 74.00 101 PHE A N 1
ATOM 814 C CA . PHE A 1 101 ? -8.142 6.573 17.675 1.00 74.00 101 PHE A CA 1
ATOM 815 C C . PHE A 1 101 ? -9.285 6.745 16.663 1.00 74.00 101 PHE A C 1
ATOM 817 O O . PHE A 1 101 ? -9.362 7.768 15.984 1.00 74.00 101 PHE A O 1
ATOM 824 N N . PHE A 1 102 ? -10.175 5.756 16.552 1.00 71.19 102 PHE A N 1
ATOM 825 C CA . PHE A 1 102 ? -11.311 5.844 15.633 1.00 71.19 102 PHE A CA 1
ATOM 826 C C . PHE A 1 102 ? -12.337 6.892 16.076 1.00 71.19 102 PHE A C 1
ATOM 828 O O . PHE A 1 102 ? -12.876 7.584 15.219 1.00 71.19 102 PHE A O 1
ATOM 835 N N . GLU A 1 103 ? -12.572 7.050 17.380 1.00 72.38 103 GLU A N 1
ATOM 836 C CA . GLU A 1 103 ? -13.411 8.115 17.940 1.00 72.38 103 GLU A CA 1
ATOM 837 C C . GLU A 1 103 ? -12.834 9.495 17.628 1.00 72.38 103 GLU A C 1
ATOM 839 O O . GLU A 1 103 ? -13.550 10.326 17.085 1.00 72.38 103 GLU A O 1
ATOM 844 N N . TYR A 1 104 ? -11.528 9.700 17.826 1.00 76.62 104 TYR A N 1
ATOM 845 C CA . TYR A 1 104 ? -10.854 10.946 17.452 1.00 76.62 104 TYR A CA 1
ATOM 846 C C . TYR A 1 104 ? -11.001 11.270 15.958 1.00 76.62 104 TYR A C 1
ATOM 848 O O . TYR A 1 104 ? -11.305 12.402 15.588 1.00 76.62 104 TYR A O 1
ATOM 856 N N . VAL A 1 105 ? -10.813 10.279 15.080 1.00 71.50 105 VAL A N 1
ATOM 857 C CA . VAL A 1 105 ? -10.986 10.468 13.630 1.00 71.50 105 VAL A CA 1
ATOM 858 C C . VAL A 1 105 ? -12.444 10.780 13.280 1.00 71.50 105 VAL A C 1
ATOM 860 O O . VAL A 1 105 ? -12.697 11.637 12.437 1.00 71.50 105 VAL A O 1
ATOM 863 N N . LEU A 1 106 ? -13.410 10.112 13.915 1.00 71.88 106 LEU A N 1
ATOM 864 C CA . LEU A 1 106 ? -14.836 10.356 13.685 1.00 71.88 106 LEU A CA 1
ATOM 865 C C . LEU A 1 106 ? -15.280 11.730 14.200 1.00 71.88 106 LEU A C 1
ATOM 867 O O . LEU A 1 106 ? -16.023 12.415 13.500 1.00 71.88 106 LEU A O 1
ATOM 871 N N . GLU A 1 107 ? -14.815 12.149 15.376 1.00 72.50 107 GLU A N 1
ATOM 872 C CA . GLU A 1 107 ? -15.052 13.490 15.919 1.00 72.50 107 GLU A CA 1
ATOM 873 C C . GLU A 1 107 ? -14.425 14.559 15.030 1.00 72.50 107 GLU A C 1
ATOM 875 O O . GLU A 1 107 ? -15.107 15.509 14.659 1.00 72.50 107 GLU A O 1
ATOM 880 N N . PHE A 1 108 ? -13.185 14.354 14.576 1.00 73.62 108 PHE A N 1
ATOM 881 C CA . PHE A 1 108 ? -12.530 15.244 13.622 1.00 73.62 108 PHE A CA 1
ATOM 882 C C . PHE A 1 108 ? -13.340 15.403 12.329 1.00 73.62 108 PHE A C 1
ATOM 884 O O . PHE A 1 108 ? -13.515 16.518 11.854 1.00 73.62 108 PHE A O 1
ATOM 891 N N . ILE A 1 109 ? -13.874 14.310 11.768 1.00 70.62 109 ILE A N 1
ATOM 892 C CA . ILE A 1 109 ? -14.728 14.367 10.571 1.00 70.62 109 ILE A CA 1
ATOM 893 C C . ILE A 1 109 ? -16.044 15.104 10.861 1.00 70.62 109 ILE A C 1
ATOM 895 O O . ILE A 1 109 ? -16.527 15.848 10.010 1.00 70.62 109 ILE A O 1
ATOM 899 N N . ARG A 1 110 ? -16.635 14.895 12.043 1.00 67.88 110 ARG A N 1
ATOM 900 C CA . ARG A 1 110 ? -17.924 15.486 12.427 1.00 67.88 110 ARG A CA 1
ATOM 901 C C . ARG A 1 110 ? -17.827 16.982 12.724 1.00 67.88 110 ARG A C 1
ATOM 903 O O . ARG A 1 110 ? -18.772 17.711 12.434 1.00 67.88 110 ARG A O 1
ATOM 910 N N . ASP A 1 111 ? -16.701 17.417 13.276 1.00 69.75 111 ASP A N 1
ATOM 911 C CA . ASP A 1 111 ? -16.440 18.809 13.642 1.00 69.75 111 ASP A CA 1
ATOM 912 C C . ASP A 1 111 ? -15.986 19.667 12.454 1.00 69.75 111 ASP A C 1
ATOM 914 O O . ASP A 1 111 ? -15.853 20.887 12.583 1.00 69.75 111 ASP A O 1
ATOM 918 N N . LEU A 1 112 ? -15.802 19.076 11.267 1.00 65.12 112 LEU A N 1
ATOM 919 C CA . LEU A 1 112 ? -15.592 19.858 10.056 1.00 65.12 112 LEU A CA 1
ATOM 920 C C . LEU A 1 112 ? -16.885 20.625 9.709 1.00 65.12 112 LEU A C 1
ATOM 922 O O . LEU A 1 112 ? -17.947 20.018 9.521 1.00 65.12 112 LEU A O 1
ATOM 926 N N . PRO A 1 113 ? -16.834 21.969 9.621 1.00 56.09 113 PRO A N 1
ATOM 927 C CA . PRO A 1 113 ? -18.013 22.775 9.350 1.00 56.09 113 PRO A CA 1
ATOM 928 C C . PRO A 1 113 ? -18.596 22.406 7.982 1.00 56.09 113 PRO A C 1
ATOM 930 O O . PRO A 1 113 ? -17.894 22.387 6.972 1.00 56.09 113 PRO A O 1
ATOM 933 N N . HIS A 1 114 ? -19.907 22.163 7.942 1.00 53.44 114 HIS A N 1
ATOM 934 C CA . HIS A 1 114 ? -20.695 21.842 6.743 1.00 53.44 114 HIS A CA 1
ATOM 935 C C . HIS A 1 114 ? -20.826 23.035 5.757 1.00 53.44 114 HIS A C 1
ATOM 937 O O . HIS A 1 114 ? -21.857 23.201 5.111 1.00 53.44 114 HIS A O 1
ATOM 943 N N . GLY A 1 115 ? -19.821 23.913 5.670 1.00 50.84 115 GLY A N 1
ATOM 944 C CA . GLY A 1 115 ? -19.960 25.270 5.130 1.00 50.84 115 GLY A CA 1
ATOM 945 C C . GLY A 1 115 ? -18.972 25.701 4.044 1.00 50.84 115 GLY A C 1
ATOM 946 O O . GLY A 1 115 ? -19.048 26.848 3.630 1.00 50.84 115 GLY A O 1
ATOM 947 N N . GLU A 1 116 ? -18.082 24.833 3.558 1.00 42.84 116 GLU A N 1
ATOM 948 C CA . GLU A 1 116 ? -17.094 25.175 2.506 1.00 42.84 116 GLU A CA 1
ATOM 949 C C . GLU A 1 116 ? -17.169 24.223 1.288 1.00 42.84 116 GLU A C 1
ATOM 951 O O . GLU A 1 116 ? -16.237 24.111 0.502 1.00 42.84 116 GLU A O 1
ATOM 956 N N . LEU A 1 117 ? -18.293 23.521 1.096 1.00 48.12 117 LEU A N 1
ATOM 957 C CA . LEU A 1 117 ? -18.499 22.581 -0.020 1.00 48.12 117 LEU A CA 1
ATOM 958 C C . LEU A 1 117 ? -19.270 23.218 -1.191 1.00 48.12 117 LEU A C 1
ATOM 960 O O . LEU A 1 117 ? -20.304 22.704 -1.613 1.00 48.12 117 LEU A O 1
ATOM 964 N N . ALA A 1 118 ? -18.787 24.347 -1.718 1.00 41.91 118 ALA A N 1
ATOM 965 C CA . ALA A 1 118 ? -19.404 25.013 -2.875 1.00 41.91 118 ALA A CA 1
ATOM 966 C C . ALA A 1 118 ? -18.650 24.832 -4.210 1.00 41.91 118 ALA A C 1
ATOM 968 O O . ALA A 1 118 ? -19.101 25.359 -5.225 1.00 41.91 118 ALA A O 1
ATOM 969 N N . ALA A 1 119 ? -17.548 24.075 -4.273 1.00 43.34 119 ALA A N 1
ATOM 970 C CA . ALA A 1 119 ? -16.887 23.784 -5.550 1.00 43.34 119 ALA A CA 1
ATOM 971 C C . ALA A 1 119 ? -16.247 22.379 -5.573 1.00 43.34 119 ALA A C 1
ATOM 973 O O . ALA A 1 119 ? -15.383 22.099 -4.745 1.00 4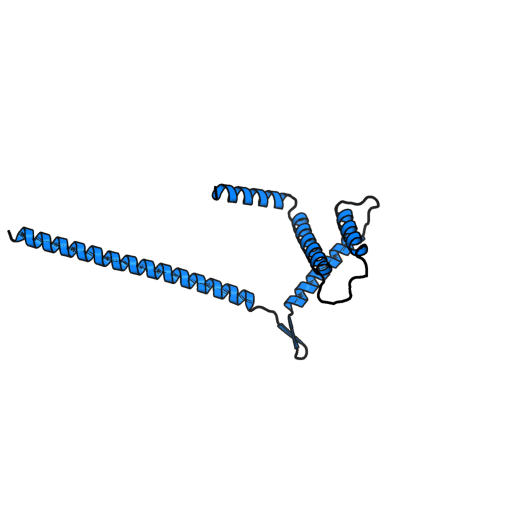3.34 119 ALA A O 1
ATOM 974 N N . PRO A 1 120 ? -16.598 21.504 -6.537 1.00 43.94 120 PRO A N 1
ATOM 975 C CA . PRO A 1 120 ? -16.197 20.091 -6.553 1.00 43.94 120 PRO A CA 1
ATOM 976 C C . PRO A 1 120 ? -14.729 19.827 -6.964 1.00 43.94 120 PRO A C 1
ATOM 978 O O . PRO A 1 120 ? -14.416 18.741 -7.445 1.00 43.94 120 PRO A O 1
ATOM 981 N N . THR A 1 121 ? -13.811 20.790 -6.812 1.00 44.97 121 THR A N 1
ATOM 982 C CA . THR A 1 121 ? -12.405 20.655 -7.255 1.00 44.97 121 THR A CA 1
ATOM 983 C C . THR A 1 121 ? -11.358 21.301 -6.332 1.00 44.97 121 THR A C 1
ATOM 985 O O . THR A 1 121 ? -10.244 21.541 -6.790 1.00 44.97 121 THR A O 1
ATOM 988 N N . ASN A 1 122 ? -11.649 21.588 -5.054 1.00 53.03 122 ASN A N 1
ATOM 989 C CA . ASN A 1 122 ? -10.665 22.226 -4.151 1.00 53.03 122 ASN A CA 1
ATOM 990 C C . ASN A 1 122 ? -10.506 21.556 -2.770 1.00 53.03 122 ASN A C 1
ATOM 992 O O . ASN A 1 122 ? -10.186 22.209 -1.778 1.00 53.03 122 ASN A O 1
ATOM 996 N N . ASP A 1 123 ? -10.712 20.245 -2.679 1.00 56.19 123 ASP A N 1
ATOM 997 C CA . ASP A 1 123 ? -10.711 19.557 -1.389 1.00 56.19 123 ASP A CA 1
ATOM 998 C C . ASP A 1 123 ? -9.320 19.043 -0.975 1.00 56.19 123 ASP A C 1
ATOM 1000 O O . ASP A 1 123 ? -8.998 17.855 -1.102 1.00 56.19 123 ASP A O 1
ATOM 1004 N N . ILE A 1 124 ? -8.513 19.921 -0.367 1.00 56.41 124 ILE A N 1
ATOM 1005 C CA . ILE A 1 124 ? -7.412 19.481 0.511 1.00 56.41 124 ILE A CA 1
ATOM 1006 C C . ILE A 1 124 ? -7.970 18.581 1.626 1.00 56.41 124 ILE A C 1
ATOM 1008 O O . ILE A 1 124 ? -7.356 17.581 1.969 1.00 56.41 124 ILE A O 1
ATOM 1012 N N . ASN A 1 125 ? -9.173 18.865 2.129 1.00 58.94 125 ASN A N 1
ATOM 1013 C CA . ASN A 1 125 ? -9.743 18.189 3.292 1.00 58.94 125 ASN A CA 1
ATOM 1014 C C . ASN A 1 125 ? -10.218 16.754 3.004 1.00 58.94 125 ASN A C 1
ATOM 1016 O O . ASN A 1 125 ? -9.947 15.870 3.812 1.00 58.94 125 ASN A O 1
ATOM 1020 N N . THR A 1 126 ? -10.856 16.467 1.860 1.00 61.00 126 THR A N 1
ATOM 1021 C CA . THR A 1 126 ? -11.269 15.086 1.519 1.00 61.00 126 THR A CA 1
ATOM 1022 C C . THR A 1 126 ? -10.090 14.247 1.035 1.00 61.00 126 THR A C 1
ATOM 1024 O O . THR A 1 126 ? -9.987 13.074 1.393 1.00 61.00 126 THR A O 1
ATOM 1027 N N . THR A 1 127 ? -9.147 14.855 0.309 1.00 67.62 127 THR A N 1
ATOM 1028 C CA . THR A 1 127 ? -7.909 14.191 -0.119 1.00 67.62 127 THR A CA 1
ATOM 1029 C C . THR A 1 127 ? -7.034 13.848 1.081 1.00 67.62 127 THR A C 1
ATOM 1031 O O . THR A 1 127 ? -6.545 12.727 1.177 1.00 67.62 127 THR A O 1
ATOM 1034 N N . VAL A 1 128 ? -6.876 14.774 2.032 1.00 64.75 128 VAL A N 1
ATOM 1035 C CA . VAL A 1 128 ? -6.122 14.540 3.271 1.00 64.75 128 VAL A CA 1
ATOM 1036 C C . VAL A 1 128 ? -6.855 13.559 4.175 1.00 64.75 128 VAL A C 1
ATOM 1038 O O . VAL A 1 128 ? -6.209 12.661 4.703 1.00 64.75 128 VAL A O 1
ATOM 1041 N N . ALA A 1 129 ? -8.181 13.646 4.306 1.00 60.78 129 ALA A N 1
ATOM 1042 C CA . ALA A 1 129 ? -8.951 12.670 5.074 1.00 60.78 129 ALA A CA 1
ATOM 1043 C C . ALA A 1 129 ? -8.801 11.259 4.492 1.00 60.78 129 ALA A C 1
ATOM 1045 O O . ALA A 1 129 ? -8.502 10.323 5.228 1.00 60.78 129 ALA A O 1
ATOM 1046 N N . LEU A 1 130 ? -8.925 11.097 3.172 1.00 63.25 130 LEU A N 1
ATOM 1047 C CA . LEU A 1 130 ? -8.775 9.798 2.520 1.00 63.25 130 LEU A CA 1
ATOM 1048 C C . LEU A 1 130 ? -7.321 9.302 2.561 1.00 63.25 130 LEU A C 1
ATOM 1050 O O . LEU A 1 130 ? -7.092 8.118 2.806 1.00 63.25 130 LEU A O 1
ATOM 1054 N N . ALA A 1 131 ? -6.333 10.185 2.384 1.00 66.88 131 ALA A N 1
ATOM 1055 C CA . ALA A 1 131 ? -4.908 9.860 2.484 1.00 66.88 131 ALA A CA 1
ATOM 1056 C C . ALA A 1 131 ? -4.497 9.465 3.910 1.00 66.88 131 ALA A C 1
ATOM 1058 O O . ALA A 1 131 ? -3.753 8.504 4.092 1.00 66.88 131 ALA A O 1
ATOM 1059 N N . LEU A 1 132 ? -5.003 10.157 4.932 1.00 65.25 132 LEU A N 1
ATOM 1060 C CA . LEU A 1 132 ? -4.770 9.804 6.330 1.00 65.25 132 LEU A CA 1
ATOM 1061 C C . LEU A 1 132 ? -5.451 8.487 6.673 1.00 65.25 132 LEU A C 1
ATOM 1063 O O . LEU A 1 132 ? -4.810 7.611 7.236 1.00 65.25 132 LEU A O 1
ATOM 1067 N N . LEU A 1 133 ? -6.705 8.297 6.270 1.00 66.00 133 LEU A N 1
ATOM 1068 C CA . LEU A 1 133 ? -7.447 7.074 6.552 1.00 66.00 133 LEU A CA 1
ATOM 1069 C C . LEU A 1 133 ? -6.773 5.859 5.890 1.00 66.00 133 LEU A C 1
ATOM 1071 O O . LEU A 1 133 ? -6.530 4.845 6.545 1.00 66.00 133 LEU A O 1
ATOM 1075 N N . THR A 1 134 ? -6.384 5.976 4.618 1.00 68.75 134 THR A N 1
ATOM 1076 C CA . THR A 1 134 ? -5.649 4.919 3.901 1.00 68.75 134 THR A CA 1
ATOM 1077 C C . THR A 1 134 ? -4.253 4.675 4.476 1.00 68.75 134 THR A C 1
ATOM 1079 O O . THR A 1 134 ? -3.878 3.518 4.675 1.00 68.75 134 THR A O 1
ATOM 1082 N N . SER A 1 135 ? -3.504 5.731 4.810 1.00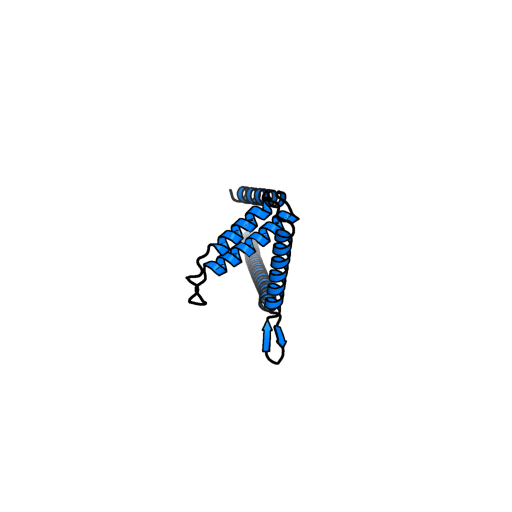 70.25 135 SER A N 1
ATOM 1083 C CA . SER A 1 135 ? -2.193 5.627 5.462 1.00 70.25 135 SER A CA 1
ATOM 1084 C C . SER A 1 135 ? -2.304 4.919 6.811 1.00 70.25 135 SER A C 1
ATOM 1086 O O . SER A 1 135 ? -1.626 3.918 7.055 1.00 70.25 135 SER A O 1
ATOM 1088 N N . THR A 1 136 ? -3.225 5.354 7.669 1.00 71.50 136 THR A N 1
ATOM 1089 C CA . THR A 1 136 ? -3.430 4.746 8.981 1.00 71.50 136 THR A CA 1
ATOM 1090 C C . THR A 1 136 ? -3.899 3.297 8.867 1.00 71.50 136 THR A C 1
ATOM 1092 O O . THR A 1 136 ? -3.382 2.445 9.587 1.00 71.50 136 THR A O 1
ATOM 1095 N N . ALA A 1 137 ? -4.799 2.970 7.936 1.00 68.31 137 ALA A N 1
ATOM 1096 C CA . ALA A 1 137 ? -5.219 1.588 7.703 1.00 68.31 137 ALA A CA 1
ATOM 1097 C C . ALA A 1 137 ? -4.037 0.686 7.301 1.00 68.31 137 ALA A C 1
ATOM 1099 O O . ALA A 1 137 ? -3.902 -0.432 7.807 1.00 68.31 137 ALA A O 1
ATOM 1100 N N . TYR A 1 138 ? -3.141 1.181 6.441 1.00 66.31 138 TYR A N 1
ATOM 1101 C CA . TYR A 1 138 ? -1.948 0.448 6.021 1.00 66.31 138 TYR A CA 1
ATOM 1102 C C . TYR A 1 138 ? -0.959 0.236 7.179 1.00 66.31 138 TYR A C 1
ATOM 1104 O O . TYR A 1 138 ? -0.481 -0.881 7.401 1.00 66.31 138 TYR A O 1
ATOM 1112 N N . PHE A 1 139 ? -0.703 1.279 7.972 1.00 63.75 139 PHE A N 1
ATOM 1113 C CA . PHE A 1 139 ? 0.141 1.189 9.164 1.00 63.75 139 PHE A CA 1
ATOM 1114 C C . PHE A 1 139 ? -0.446 0.252 10.227 1.00 63.75 139 PHE A C 1
ATOM 1116 O O . PHE A 1 139 ? 0.287 -0.563 10.790 1.00 63.75 139 PHE A O 1
ATOM 1123 N N . TYR A 1 140 ? -1.759 0.307 10.462 1.00 65.25 140 TYR A N 1
ATOM 1124 C CA . TYR A 1 140 ? -2.455 -0.577 11.396 1.00 65.25 140 TYR A CA 1
ATOM 1125 C C . TYR A 1 140 ? -2.364 -2.045 10.963 1.00 65.25 140 TYR A C 1
ATOM 1127 O O . TYR A 1 140 ? -2.033 -2.909 11.774 1.00 65.25 140 TYR A O 1
ATOM 1135 N N . ALA A 1 141 ? -2.569 -2.340 9.676 1.00 63.00 141 ALA A N 1
ATOM 1136 C CA . ALA A 1 141 ? -2.401 -3.690 9.142 1.00 63.00 141 ALA A CA 1
ATOM 1137 C C . ALA A 1 141 ? -0.953 -4.199 9.286 1.00 63.00 141 ALA A C 1
ATOM 1139 O O . ALA A 1 141 ? -0.733 -5.366 9.623 1.00 63.00 141 ALA A O 1
ATOM 1140 N N . GLY A 1 142 ? 0.038 -3.326 9.074 1.00 61.59 142 GLY A N 1
ATOM 1141 C CA . GLY A 1 142 ? 1.454 -3.635 9.291 1.00 61.59 142 GLY A CA 1
ATOM 1142 C C . GLY A 1 142 ? 1.778 -3.950 10.755 1.00 61.59 142 GLY A C 1
ATOM 1143 O O . GLY A 1 142 ? 2.410 -4.970 11.043 1.00 61.59 142 GLY A O 1
ATOM 1144 N N . LEU A 1 143 ? 1.285 -3.121 11.679 1.00 64.94 143 LEU A N 1
ATOM 1145 C CA . LEU A 1 143 ? 1.419 -3.303 13.128 1.00 64.94 143 LEU A CA 1
ATOM 1146 C C . LEU A 1 143 ? 0.712 -4.571 13.622 1.00 64.94 143 LEU A C 1
ATOM 1148 O O . LEU A 1 143 ? 1.286 -5.320 14.406 1.00 64.94 143 LEU A O 1
ATOM 1152 N N . SER A 1 144 ? -0.499 -4.852 13.138 1.00 55.41 144 SER A N 1
ATOM 1153 C CA . SER A 1 144 ? -1.293 -6.016 13.547 1.00 55.41 144 SER A CA 1
ATOM 1154 C C . SER A 1 144 ? -0.670 -7.344 13.098 1.00 55.41 144 SER A C 1
ATOM 1156 O O . SER A 1 144 ? -0.688 -8.313 13.854 1.00 55.41 144 SER A O 1
ATOM 1158 N N . LYS A 1 145 ? -0.068 -7.401 11.899 1.00 55.94 145 LYS A N 1
ATOM 1159 C CA . LYS A 1 145 ? 0.526 -8.643 11.369 1.00 55.94 145 LYS A CA 1
ATOM 1160 C C . LYS A 1 145 ? 1.950 -8.922 11.843 1.00 55.94 145 LYS A C 1
ATOM 1162 O O . LYS A 1 145 ? 2.340 -10.084 11.898 1.00 55.94 145 LYS A O 1
ATOM 1167 N N . LYS A 1 146 ? 2.753 -7.887 12.108 1.00 57.72 146 LYS A N 1
ATOM 1168 C CA . LYS A 1 146 ? 4.193 -8.039 12.402 1.00 57.72 146 LYS A CA 1
ATOM 1169 C C . LYS A 1 146 ? 4.614 -7.488 13.768 1.00 57.72 146 LYS A C 1
ATOM 1171 O O . LYS A 1 146 ? 5.763 -7.680 14.164 1.00 57.72 146 LYS A O 1
ATOM 1176 N N . GLY A 1 147 ? 3.705 -6.836 14.493 1.00 64.12 147 GLY A N 1
ATOM 1177 C CA . GLY A 1 147 ? 3.971 -6.237 15.799 1.00 64.12 147 GLY A CA 1
ATOM 1178 C C . GLY A 1 147 ? 5.028 -5.126 15.760 1.00 64.12 147 GLY A C 1
ATOM 1179 O O . GLY A 1 147 ? 5.526 -4.727 14.707 1.00 64.12 147 GLY A O 1
ATOM 1180 N N . LEU A 1 148 ? 5.421 -4.645 16.942 1.00 66.00 148 LEU A N 1
ATOM 1181 C CA . LEU A 1 148 ? 6.472 -3.626 17.105 1.00 66.00 148 LEU A CA 1
ATOM 1182 C C . LEU A 1 148 ? 7.856 -4.089 16.605 1.00 66.00 148 LEU A C 1
ATOM 1184 O O . LEU A 1 148 ? 8.705 -3.260 16.282 1.00 66.00 148 LEU A O 1
ATOM 1188 N N . ALA A 1 149 ? 8.066 -5.402 16.467 1.00 65.50 149 ALA A N 1
ATOM 1189 C CA . ALA A 1 149 ? 9.294 -5.988 15.930 1.00 65.50 149 ALA A CA 1
ATOM 1190 C C . ALA A 1 149 ? 9.590 -5.549 14.481 1.00 65.50 149 ALA A C 1
ATOM 1192 O O . ALA A 1 149 ? 10.754 -5.461 14.093 1.00 65.50 149 ALA A O 1
ATOM 1193 N N . TYR A 1 150 ? 8.560 -5.212 13.694 1.00 64.44 150 TYR A N 1
ATOM 1194 C CA . TYR A 1 150 ? 8.721 -4.652 12.348 1.00 64.44 150 TYR A CA 1
ATOM 1195 C C . TYR A 1 150 ? 9.514 -3.337 12.351 1.00 64.44 150 TYR A C 1
ATOM 1197 O O . TYR A 1 150 ? 10.424 -3.161 11.542 1.00 64.44 150 TYR A O 1
ATOM 1205 N N . PHE A 1 151 ? 9.218 -2.445 13.298 1.00 63.38 151 PHE A N 1
ATOM 1206 C CA . PHE A 1 151 ? 9.873 -1.140 13.405 1.00 63.38 151 PHE A CA 1
ATOM 1207 C C . PHE A 1 151 ? 11.300 -1.258 13.936 1.00 63.38 151 PHE A C 1
ATOM 1209 O O . PHE A 1 151 ? 12.185 -0.572 13.435 1.00 63.38 151 PHE A O 1
ATOM 1216 N N . VAL A 1 152 ? 11.545 -2.192 14.862 1.00 65.81 152 VAL A N 1
ATOM 1217 C CA . VAL A 1 152 ? 12.896 -2.513 15.356 1.00 65.81 152 VAL A CA 1
ATOM 1218 C C . 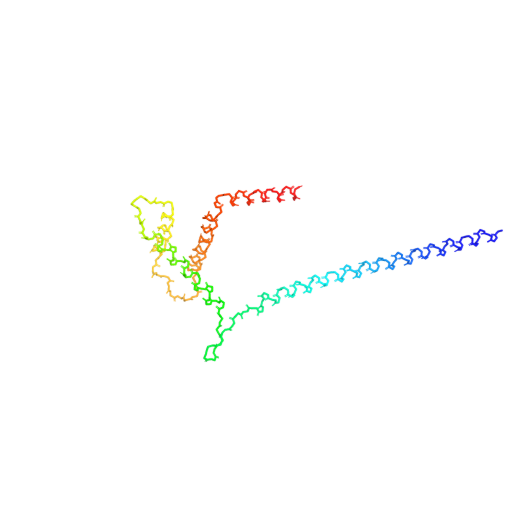VAL A 1 152 ? 13.786 -3.055 14.232 1.00 65.81 152 VAL A C 1
ATOM 1220 O O . VAL A 1 152 ? 14.967 -2.729 14.142 1.00 65.81 152 VAL A O 1
ATOM 1223 N N . ASN A 1 153 ? 13.228 -3.865 13.330 1.00 67.12 153 ASN A N 1
ATOM 1224 C CA . ASN A 1 153 ? 13.999 -4.398 12.211 1.00 67.12 153 ASN A CA 1
ATOM 1225 C C . ASN A 1 153 ? 14.336 -3.304 11.182 1.00 67.12 153 ASN A C 1
ATOM 1227 O O . ASN A 1 153 ? 15.446 -3.263 10.658 1.00 67.12 153 ASN A O 1
ATOM 1231 N N . ILE A 1 154 ? 13.412 -2.368 10.947 1.00 66.62 154 ILE A N 1
ATOM 1232 C CA . ILE A 1 154 ? 13.646 -1.206 10.079 1.00 66.62 154 ILE A CA 1
ATOM 1233 C C . ILE A 1 154 ? 14.675 -0.247 10.687 1.00 66.62 154 ILE A C 1
ATOM 1235 O O . ILE A 1 154 ? 15.561 0.215 9.970 1.00 66.62 154 ILE A O 1
ATOM 1239 N N . SER A 1 155 ? 14.619 0.025 11.995 1.00 67.75 155 SER A N 1
ATOM 1240 C CA . SER A 1 155 ? 15.611 0.882 12.655 1.00 67.75 155 SER A CA 1
ATOM 1241 C C . SER A 1 155 ? 17.012 0.274 12.599 1.00 67.75 155 SER A C 1
ATOM 1243 O O . SER A 1 155 ? 17.978 0.979 12.314 1.00 67.75 155 SER A O 1
ATOM 1245 N N . ASN A 1 156 ? 17.123 -1.045 12.782 1.00 67.69 156 ASN A N 1
ATOM 1246 C CA . ASN A 1 156 ? 18.398 -1.755 12.678 1.00 67.69 156 ASN A CA 1
ATOM 1247 C C . ASN A 1 156 ? 18.953 -1.737 11.243 1.00 67.69 156 ASN A C 1
ATOM 1249 O O . ASN A 1 156 ? 20.148 -1.518 11.049 1.00 67.69 156 ASN A O 1
ATOM 1253 N N . GLN A 1 157 ? 18.089 -1.903 10.237 1.00 68.06 157 GLN A N 1
ATOM 1254 C CA . GLN A 1 157 ? 18.457 -1.790 8.821 1.00 68.06 157 GLN A CA 1
ATOM 1255 C C . GLN A 1 157 ? 18.956 -0.379 8.478 1.00 68.06 157 GLN A C 1
ATOM 1257 O O . GLN A 1 157 ? 20.030 -0.235 7.894 1.00 68.06 157 GLN A O 1
ATOM 1262 N N . LEU A 1 158 ? 18.252 0.668 8.914 1.00 66.69 158 LEU A N 1
ATOM 1263 C CA . LEU A 1 158 ? 18.677 2.055 8.702 1.00 66.69 158 LEU A CA 1
ATOM 1264 C C . LEU A 1 158 ? 20.027 2.338 9.370 1.00 66.69 158 LEU A C 1
ATOM 1266 O O . LEU A 1 158 ? 20.922 2.898 8.744 1.00 66.69 158 LEU A O 1
ATOM 1270 N N . GLN A 1 159 ? 20.226 1.883 10.606 1.00 69.50 159 GLN A N 1
ATOM 1271 C CA . GLN A 1 159 ? 21.486 2.084 11.318 1.00 69.50 159 GLN A CA 1
ATOM 1272 C C . GLN A 1 159 ? 22.661 1.314 10.695 1.00 69.50 159 GLN A C 1
ATOM 1274 O O . GLN A 1 159 ? 23.797 1.791 10.734 1.00 69.50 159 GLN A O 1
ATOM 1279 N N . SER A 1 160 ? 22.398 0.155 10.083 1.00 62.72 160 SER A N 1
ATOM 1280 C CA . SER A 1 160 ? 23.396 -0.579 9.297 1.00 62.72 160 SER A CA 1
ATOM 1281 C C . SER A 1 160 ? 23.764 0.146 8.000 1.00 62.72 160 SER A C 1
ATOM 1283 O O . SER A 1 160 ? 24.934 0.173 7.634 1.00 62.72 160 SER A O 1
ATOM 1285 N N . PHE A 1 161 ? 22.799 0.810 7.360 1.00 72.19 161 PHE A N 1
ATOM 1286 C CA . PHE A 1 161 ? 23.022 1.592 6.148 1.00 72.19 161 PHE A CA 1
ATOM 1287 C C . PHE A 1 161 ? 23.846 2.855 6.436 1.00 72.19 161 PHE A C 1
ATOM 1289 O O . PHE A 1 161 ? 24.857 3.081 5.783 1.00 72.19 161 PHE A O 1
ATOM 1296 N N . TYR A 1 162 ? 23.503 3.621 7.478 1.00 61.97 162 TYR A N 1
ATOM 1297 C CA . TYR A 1 162 ? 24.259 4.821 7.870 1.00 61.97 162 TYR A CA 1
ATOM 1298 C C . TYR A 1 162 ? 25.713 4.530 8.270 1.00 61.97 162 TYR A C 1
ATOM 1300 O O . TYR A 1 162 ? 26.591 5.340 7.991 1.00 61.97 162 TYR A O 1
ATOM 1308 N N . ARG A 1 163 ? 25.994 3.366 8.874 1.00 62.28 163 ARG A N 1
ATOM 1309 C CA . ARG A 1 163 ? 27.369 2.931 9.192 1.00 62.28 163 ARG A CA 1
ATOM 1310 C C . ARG A 1 163 ? 28.213 2.574 7.966 1.00 62.28 163 ARG A C 1
ATOM 1312 O O . ARG A 1 163 ? 29.422 2.461 8.102 1.00 62.28 163 ARG A O 1
ATOM 1319 N N . LEU A 1 164 ? 27.594 2.340 6.810 1.00 65.75 164 LEU A N 1
ATOM 1320 C CA . LEU A 1 164 ? 28.291 2.020 5.559 1.00 65.75 164 LEU A CA 1
ATOM 1321 C C . LEU A 1 164 ? 28.556 3.267 4.703 1.00 65.75 164 LEU A C 1
ATOM 1323 O O . LEU A 1 164 ? 29.334 3.195 3.755 1.00 65.75 164 LEU A O 1
ATOM 1327 N N . THR A 1 165 ? 27.911 4.395 5.018 1.00 58.53 165 THR A N 1
ATOM 1328 C CA . THR A 1 165 ? 28.051 5.665 4.287 1.00 58.53 165 THR A CA 1
ATOM 1329 C C . THR A 1 165 ? 28.908 6.707 5.016 1.00 58.53 165 THR A C 1
ATOM 1331 O O . THR A 1 165 ? 29.134 7.778 4.458 1.00 58.53 165 THR A O 1
ATOM 1334 N N . SER A 1 166 ? 29.339 6.425 6.252 1.00 52.00 166 SER A N 1
ATOM 1335 C CA . SER A 1 166 ? 30.295 7.214 7.051 1.00 52.00 166 SER A CA 1
ATOM 1336 C C . SER A 1 166 ? 31.668 6.559 7.054 1.00 52.00 166 SER A C 1
ATOM 1338 O O . SER A 1 166 ? 32.669 7.282 6.885 1.00 52.00 166 SER A O 1
#

Sequence (166 aa):
MESVTLLYIKLRKKEKDKNIRKYYIIGQDNMNVLLCSINTLKRLYDISAVEVGQHFYWQIGGFQVHAQVLITSWVVIAILLVSAILVVRNPQTIPTFGQNFFEYVLEFIRDLPHGELAAPTNDINTTVALALLTSTAYFYAGLSKKGLAYFVNISNQLQSFYRLTS

Solvent-accessible surface area (backbone atoms only — not comparable to full-atom values): 9696 Å² total; per-residue (Å²): 119,68,70,60,56,53,49,53,53,51,52,53,50,53,52,50,53,52,52,53,52,49,55,52,51,53,53,51,52,53,51,51,52,52,51,52,52,52,52,49,53,50,52,50,49,54,53,51,50,55,68,72,66,69,70,49,68,42,78,56,98,89,41,81,40,60,46,55,62,53,51,53,50,52,52,52,52,51,52,50,51,53,52,51,50,64,61,65,71,68,77,55,99,68,70,47,77,70,52,48,53,53,50,52,54,49,49,56,61,65,69,51,72,97,78,79,86,85,60,102,83,73,58,64,66,60,52,47,50,51,50,49,52,52,50,50,52,52,51,49,54,49,41,74,75,52,39,74,61,51,57,56,52,50,53,53,50,52,55,56,51,55,67,74,77,109

Secondary structure (DSSP, 8-state):
-HHHHHHHHHHHHHHHHHHHHHHHHHHHHHHHHHHHHHHHHHHHHHHHHHHHH---EEEETTEEEEHHHHHHHHHHHHHHHHHHHHHHTS--SS--HHHHHHHHHHHHHHTS-TT--S-TT--HHHHHHHHHHHHHHHHHHHHHHH-THHHHHHHHHHHHHHHHH-

Radius of gyration: 33.29 Å; Cα contacts (8 Å, |Δi|>4): 27; chains: 1; bounding box: 100×34×67 Å

Mean predicted aligned error: 19.13 Å

Organism: Crotalaria pallida (NCBI:txid3830)

Foldseek 3Di:
DVVVVVVVVVVVVVVVVVVVVVVVVVVVVVVVVVVVVVVVVVVVVVVVCVVVVPQDWDQDPNDTDRVVVVVVVVVVVVLVVVLVCVLPVDQDPPHDPSVVVVVVLVVVVVPPDPPPPPDPPDDPPVVVNVVVVVVVSVVVVVCVPPNPVVVVVVVVVVVVVVVVVD